Protein AF-A0A2C6LG31-F1 (afdb_monomer_lite)

Structure (mmCIF, N/CA/C/O backbone):
data_AF-A0A2C6LG31-F1
#
_entry.id   AF-A0A2C6LG31-F1
#
loop_
_atom_site.group_PDB
_atom_site.id
_atom_site.type_symbol
_atom_site.label_atom_id
_atom_site.label_alt_id
_atom_site.label_comp_id
_atom_site.label_asym_id
_atom_site.label_entity_id
_atom_site.label_seq_id
_atom_site.pdbx_PDB_ins_code
_atom_site.Cartn_x
_atom_site.Cartn_y
_atom_site.Cartn_z
_atom_site.occupancy
_atom_site.B_iso_or_equiv
_atom_site.auth_seq_id
_atom_site.auth_comp_id
_atom_site.auth_asym_id
_atom_site.auth_atom_id
_atom_site.pdbx_PDB_model_num
ATOM 1 N N . MET A 1 1 ? -6.507 23.575 1.174 1.00 46.12 1 MET A N 1
ATOM 2 C CA . MET A 1 1 ? -6.638 22.096 1.196 1.00 46.12 1 MET A CA 1
ATOM 3 C C . MET A 1 1 ? -5.364 21.374 1.665 1.00 46.12 1 MET A C 1
ATOM 5 O O . MET A 1 1 ? -5.483 20.429 2.426 1.00 46.12 1 MET A O 1
ATOM 9 N N . HIS A 1 2 ? -4.153 21.829 1.303 1.00 43.06 2 HIS A N 1
ATOM 10 C CA . HIS A 1 2 ? -2.875 21.200 1.706 1.00 43.06 2 HIS A CA 1
ATOM 11 C C . HIS A 1 2 ? -2.621 21.088 3.224 1.00 43.06 2 HIS A C 1
ATOM 13 O O . HIS A 1 2 ? -2.021 20.113 3.668 1.00 43.06 2 HIS A O 1
ATOM 19 N N . LEU A 1 3 ? -3.085 22.059 4.018 1.00 44.88 3 LEU A N 1
ATOM 20 C CA . LEU A 1 3 ? -2.919 22.053 5.477 1.00 44.88 3 LEU A CA 1
ATOM 21 C C . LEU A 1 3 ? -3.668 20.898 6.152 1.00 44.88 3 LEU A C 1
ATOM 23 O O . LEU A 1 3 ? -3.112 20.254 7.033 1.00 44.88 3 LEU A O 1
ATOM 27 N N . ARG A 1 4 ? -4.891 20.598 5.698 1.00 51.56 4 ARG A N 1
ATOM 28 C CA . ARG A 1 4 ? -5.743 19.554 6.284 1.00 51.56 4 ARG A CA 1
ATOM 29 C C . ARG A 1 4 ? -5.128 18.163 6.122 1.00 51.56 4 ARG A C 1
ATOM 31 O O . ARG A 1 4 ? -5.074 17.416 7.087 1.00 51.56 4 ARG A O 1
ATOM 38 N N . ASN A 1 5 ? -4.570 17.877 4.944 1.00 53.53 5 ASN A N 1
ATOM 39 C CA . ASN A 1 5 ? -3.900 16.605 4.664 1.00 53.53 5 ASN A CA 1
ATOM 40 C C . ASN A 1 5 ? -2.680 16.391 5.571 1.00 53.53 5 ASN A C 1
ATOM 42 O O . ASN A 1 5 ? -2.532 15.321 6.143 1.00 53.53 5 ASN A O 1
ATOM 46 N N . LYS A 1 6 ? -1.828 17.417 5.744 1.00 57.03 6 LYS A N 1
ATOM 47 C CA . LYS A 1 6 ? -0.687 17.331 6.673 1.00 57.03 6 LYS A CA 1
ATOM 48 C C . LYS A 1 6 ? -1.148 17.122 8.116 1.00 57.03 6 LYS A C 1
ATOM 50 O O . LYS A 1 6 ? -0.512 16.371 8.843 1.00 57.03 6 LYS A O 1
ATOM 55 N N . TYR A 1 7 ? -2.242 17.772 8.509 1.00 59.03 7 TYR A N 1
ATOM 56 C CA . TYR A 1 7 ? -2.789 17.675 9.860 1.00 59.03 7 TYR A CA 1
ATOM 57 C C . TYR A 1 7 ? -3.340 16.280 10.169 1.00 59.03 7 TYR A C 1
ATOM 59 O O . TYR A 1 7 ? -3.084 15.761 11.246 1.00 59.03 7 TYR A O 1
ATOM 67 N N . GLU A 1 8 ? -4.055 15.654 9.229 1.00 58.94 8 GLU A N 1
ATOM 68 C CA . GLU A 1 8 ? -4.595 14.298 9.400 1.00 58.94 8 GLU A CA 1
ATOM 69 C C . GLU A 1 8 ? -3.477 13.249 9.477 1.00 58.94 8 GLU A C 1
ATOM 71 O O . GLU A 1 8 ? -3.483 12.425 10.390 1.00 58.94 8 GLU A O 1
ATOM 76 N N . THR A 1 9 ? -2.469 13.327 8.599 1.00 60.78 9 THR A N 1
ATOM 77 C CA . THR A 1 9 ? -1.289 12.451 8.676 1.00 60.78 9 THR A CA 1
ATOM 78 C C . THR A 1 9 ? -0.540 12.648 9.996 1.00 60.78 9 THR A C 1
ATOM 80 O O . THR A 1 9 ? -0.222 11.676 10.673 1.00 60.78 9 THR A O 1
ATOM 83 N N . TRP A 1 10 ? -0.292 13.899 10.398 1.00 65.12 10 TRP A N 1
ATOM 84 C CA . TRP A 1 10 ? 0.412 14.204 11.646 1.00 65.12 10 TRP A CA 1
ATOM 85 C C . TRP A 1 10 ? -0.367 13.739 12.878 1.00 65.12 10 TRP A C 1
ATOM 87 O O . TRP A 1 10 ? 0.210 13.145 13.786 1.00 65.12 10 TRP A O 1
ATOM 97 N N . TYR A 1 11 ? -1.684 13.945 12.888 1.00 65.31 11 TYR A N 1
ATOM 98 C CA . TYR A 1 11 ? -2.560 13.482 13.956 1.00 65.31 11 TYR A CA 1
ATOM 99 C C . TYR A 1 11 ? -2.487 11.962 14.117 1.00 65.31 11 TYR A C 1
ATOM 101 O O . TYR A 1 11 ? -2.285 11.491 15.235 1.00 65.31 11 TYR A O 1
ATOM 109 N N . ILE A 1 12 ? -2.583 11.208 13.014 1.00 62.81 12 ILE A N 1
ATOM 110 C CA . ILE A 1 12 ? -2.454 9.745 13.021 1.00 62.81 12 ILE A CA 1
ATOM 111 C C . ILE A 1 12 ? -1.091 9.351 13.590 1.00 62.81 12 ILE A C 1
ATOM 113 O O . ILE A 1 12 ? -1.051 8.605 14.561 1.00 62.81 12 ILE A O 1
ATOM 117 N N . CYS A 1 13 ? 0.006 9.912 13.070 1.00 67.00 13 CYS A N 1
ATOM 118 C CA . CYS A 1 13 ? 1.357 9.600 13.543 1.00 67.00 13 CYS A CA 1
ATOM 119 C C . CYS A 1 13 ? 1.560 9.915 15.034 1.00 67.00 13 CYS A C 1
ATOM 121 O O . CYS A 1 13 ? 2.208 9.143 15.731 1.00 67.00 13 CYS A O 1
ATOM 123 N N . SER A 1 14 ? 0.967 10.996 15.552 1.00 68.44 14 SER A N 1
ATOM 124 C CA . SER A 1 14 ? 1.105 11.397 16.963 1.00 68.44 14 SER A CA 1
ATOM 125 C C . SER A 1 14 ? 0.489 10.412 17.968 1.00 68.44 14 SER A C 1
ATOM 127 O O . SER A 1 14 ? 0.770 10.491 19.162 1.00 68.44 14 SER A O 1
ATOM 129 N N . LYS A 1 15 ? -0.384 9.506 17.509 1.00 65.75 15 LYS A N 1
ATOM 130 C CA . LYS A 1 15 ? -1.085 8.522 18.350 1.00 65.75 15 LYS A CA 1
ATOM 131 C C . LYS A 1 15 ? -0.408 7.153 18.380 1.00 65.75 15 LYS A C 1
ATOM 133 O O . LYS A 1 15 ? -0.876 6.272 19.095 1.00 65.75 15 LYS A O 1
ATOM 138 N N . ILE A 1 16 ? 0.656 6.972 17.606 1.00 68.19 16 ILE A N 1
ATOM 139 C CA . ILE A 1 16 ? 1.301 5.683 17.376 1.00 68.19 16 ILE A CA 1
ATOM 140 C C . ILE A 1 16 ? 2.524 5.566 18.281 1.00 68.19 16 ILE A C 1
ATOM 142 O O . ILE A 1 16 ? 3.403 6.422 18.246 1.00 68.19 16 ILE A O 1
ATOM 146 N N . HIS A 1 17 ? 2.575 4.502 19.079 1.00 67.38 17 HIS A N 1
ATOM 147 C CA . HIS A 1 17 ? 3.734 4.173 19.906 1.00 67.38 17 HIS A CA 1
ATOM 148 C C . HIS A 1 17 ? 4.658 3.170 19.207 1.00 67.38 17 HIS A C 1
ATOM 150 O O . HIS A 1 17 ? 5.869 3.359 19.197 1.00 67.38 17 HIS A O 1
ATOM 156 N N . ASP A 1 18 ? 4.089 2.119 18.611 1.00 64.94 18 ASP A N 1
ATOM 157 C CA . ASP A 1 18 ? 4.840 1.106 17.866 1.00 64.94 18 ASP A CA 1
ATOM 158 C C . ASP A 1 18 ? 4.091 0.683 16.592 1.00 64.94 18 ASP A C 1
ATOM 160 O O . ASP A 1 18 ? 2.864 0.823 16.487 1.00 64.94 18 ASP A O 1
ATOM 164 N N . VAL A 1 19 ? 4.842 0.199 15.600 1.00 60.41 19 VAL A N 1
ATOM 165 C CA . VAL A 1 19 ? 4.335 -0.174 14.277 1.00 60.41 19 VAL A CA 1
ATOM 166 C C . VAL A 1 19 ? 4.948 -1.489 13.820 1.00 60.41 19 VAL A C 1
ATOM 168 O O . VAL A 1 19 ? 6.146 -1.573 13.553 1.00 60.41 19 VAL A O 1
ATOM 171 N N . LYS A 1 20 ? 4.098 -2.495 13.595 1.00 69.62 20 LYS A N 1
ATOM 172 C CA . LYS A 1 20 ? 4.500 -3.746 12.945 1.00 69.62 20 LYS A CA 1
ATOM 173 C C . LYS A 1 20 ? 4.032 -3.753 11.494 1.00 69.62 20 LYS A C 1
ATOM 175 O O . LYS A 1 20 ? 2.832 -3.727 11.226 1.00 69.62 20 LYS A O 1
ATOM 180 N N . GLY A 1 21 ? 4.985 -3.755 10.566 1.00 65.06 21 GLY A N 1
ATOM 181 C CA . GLY A 1 21 ? 4.725 -3.749 9.128 1.00 65.06 21 GLY A CA 1
ATOM 182 C C . GLY A 1 21 ? 4.779 -5.142 8.507 1.00 65.06 21 GLY A C 1
ATOM 183 O O . GLY A 1 21 ? 5.681 -5.920 8.802 1.00 65.06 21 GLY A O 1
ATOM 184 N N . GLU A 1 22 ? 3.852 -5.420 7.602 1.00 73.44 22 GLU A N 1
ATOM 185 C CA . GLU A 1 22 ? 3.978 -6.447 6.577 1.00 73.44 22 GLU A CA 1
ATOM 186 C C . GLU A 1 22 ? 4.334 -5.759 5.263 1.00 73.44 22 GLU A C 1
ATOM 188 O O . GLU A 1 22 ? 3.590 -4.918 4.744 1.00 73.44 22 GLU A O 1
ATOM 193 N N . ARG A 1 23 ? 5.535 -6.069 4.779 1.00 66.44 23 ARG A N 1
ATOM 194 C CA . ARG A 1 23 ? 6.134 -5.457 3.597 1.00 66.44 23 ARG A CA 1
ATOM 195 C C . ARG A 1 23 ? 6.741 -6.543 2.749 1.00 66.44 23 ARG A C 1
ATOM 197 O O . ARG A 1 23 ? 7.458 -7.397 3.275 1.00 66.44 23 ARG A O 1
ATOM 204 N N . TYR A 1 24 ? 6.510 -6.465 1.450 1.00 60.81 24 TYR A N 1
ATOM 205 C CA . TYR A 1 24 ? 7.205 -7.315 0.507 1.00 60.81 24 TYR A CA 1
ATOM 206 C C . TYR A 1 24 ? 8.395 -6.531 -0.033 1.00 60.81 24 TYR A C 1
ATOM 208 O O . TYR A 1 24 ? 8.316 -5.833 -1.042 1.00 60.81 24 TYR A O 1
ATOM 216 N N . ASN A 1 25 ? 9.505 -6.597 0.704 1.00 55.50 25 ASN A N 1
ATOM 217 C CA . ASN A 1 25 ? 10.717 -5.899 0.312 1.00 55.50 25 ASN A CA 1
ATOM 218 C C . ASN A 1 25 ? 11.305 -6.585 -0.927 1.00 55.50 25 ASN A C 1
ATOM 220 O O . ASN A 1 25 ? 11.885 -7.663 -0.826 1.00 55.50 25 ASN A O 1
ATOM 224 N N . LEU A 1 26 ? 11.184 -5.933 -2.084 1.00 55.97 26 LEU A N 1
ATOM 225 C CA . LEU A 1 26 ? 11.796 -6.384 -3.339 1.00 55.97 26 LEU A CA 1
ATOM 226 C C . LEU A 1 26 ? 13.338 -6.322 -3.310 1.00 55.97 26 LEU A C 1
ATOM 228 O O . LEU A 1 26 ? 13.979 -6.619 -4.311 1.00 55.97 26 LEU A O 1
ATOM 232 N N . GLY A 1 27 ? 13.950 -5.938 -2.181 1.00 49.91 27 GLY A N 1
ATOM 233 C CA . GLY A 1 27 ? 15.403 -5.942 -1.996 1.00 49.91 27 GLY A CA 1
ATOM 234 C C . GLY A 1 27 ? 16.113 -4.871 -2.821 1.00 49.91 27 GLY A C 1
ATOM 235 O O . GLY A 1 27 ? 17.304 -4.988 -3.101 1.00 49.91 27 GLY A O 1
ATOM 236 N N . LEU A 1 28 ? 15.384 -3.835 -3.232 1.00 52.00 28 LEU A N 1
ATOM 237 C CA . LEU A 1 28 ? 15.903 -2.752 -4.051 1.00 52.00 28 LEU A CA 1
ATOM 238 C C . LEU A 1 28 ? 16.806 -1.842 -3.228 1.00 52.00 28 LEU A C 1
ATOM 240 O O . LEU A 1 28 ? 16.349 -1.099 -2.357 1.00 52.00 28 LEU A O 1
ATOM 244 N N . LYS A 1 29 ? 18.099 -1.875 -3.535 1.00 53.88 29 LYS A N 1
ATOM 245 C CA . LYS A 1 29 ? 19.044 -0.890 -3.024 1.00 53.88 29 LYS A CA 1
ATOM 246 C C . LYS A 1 29 ? 18.898 0.379 -3.859 1.00 53.88 29 LYS A C 1
ATOM 248 O O . LYS A 1 29 ? 19.161 0.380 -5.053 1.00 53.88 29 LYS A O 1
ATOM 253 N N . LEU A 1 30 ? 18.427 1.448 -3.217 1.00 50.78 30 LEU A N 1
ATOM 254 C CA . LEU A 1 30 ? 18.279 2.785 -3.811 1.00 50.78 30 LEU A CA 1
ATOM 255 C C . LEU A 1 30 ? 19.620 3.540 -3.932 1.00 50.78 30 LEU A C 1
ATOM 257 O O . LEU A 1 30 ? 19.635 4.655 -4.441 1.00 50.78 30 LEU A O 1
ATOM 261 N N . ALA A 1 31 ? 20.721 2.976 -3.424 1.00 50.62 31 ALA A N 1
ATOM 262 C CA . ALA A 1 31 ? 22.049 3.580 -3.482 1.00 50.62 31 ALA A CA 1
ATOM 263 C C . ALA A 1 31 ? 22.762 3.187 -4.786 1.00 50.62 31 ALA A C 1
ATOM 265 O O . ALA A 1 31 ? 22.781 2.009 -5.139 1.00 50.62 31 ALA A O 1
ATOM 266 N N . GLU A 1 32 ? 23.366 4.166 -5.465 1.00 51.72 32 GLU A N 1
ATOM 267 C CA . GLU A 1 32 ? 24.006 4.032 -6.788 1.00 51.72 32 GLU A CA 1
ATOM 268 C C . GLU A 1 32 ? 25.205 3.054 -6.819 1.00 51.72 32 GLU A C 1
ATOM 270 O O . GLU A 1 32 ? 25.646 2.650 -7.897 1.00 51.72 32 GLU A O 1
ATOM 275 N N . ASP A 1 33 ? 25.692 2.604 -5.656 1.00 55.59 33 ASP A N 1
ATOM 276 C CA . ASP A 1 33 ? 27.032 2.017 -5.529 1.00 55.59 33 ASP A CA 1
ATOM 277 C C . ASP A 1 33 ? 27.047 0.499 -5.259 1.00 55.59 33 ASP A C 1
ATOM 279 O O . ASP A 1 33 ? 28.100 -0.137 -5.352 1.00 55.59 33 ASP A O 1
ATOM 283 N N . GLU A 1 34 ? 25.905 -0.119 -4.933 1.00 50.28 34 GLU A N 1
ATOM 284 C CA . GLU A 1 34 ? 25.833 -1.557 -4.637 1.00 50.28 34 GLU A CA 1
ATOM 285 C C . GLU A 1 34 ? 25.180 -2.347 -5.773 1.00 50.28 34 GLU A C 1
ATOM 287 O O . GLU A 1 34 ? 23.992 -2.216 -6.068 1.00 50.28 34 GLU A O 1
ATOM 292 N N . LYS A 1 35 ? 25.965 -3.234 -6.392 1.00 51.66 35 LYS A N 1
ATOM 293 C CA . LYS A 1 35 ? 25.474 -4.159 -7.417 1.00 51.66 35 LYS A CA 1
ATOM 294 C C . LYS A 1 35 ? 24.695 -5.308 -6.759 1.00 51.66 35 LYS A C 1
ATOM 296 O O . LYS A 1 35 ? 25.165 -5.844 -5.755 1.00 51.66 35 LYS A O 1
ATOM 301 N N . PRO A 1 36 ? 23.541 -5.719 -7.313 1.00 51.25 36 PRO A N 1
ATOM 302 C CA . PRO A 1 36 ? 22.818 -6.882 -6.809 1.00 51.25 36 PRO A CA 1
ATOM 303 C C . PRO A 1 36 ? 23.654 -8.160 -6.964 1.00 51.25 36 PRO A C 1
ATOM 305 O O . PRO A 1 36 ? 24.421 -8.285 -7.919 1.00 51.25 36 PRO A O 1
ATOM 308 N N . GLU A 1 37 ? 23.464 -9.129 -6.060 1.00 48.69 37 GLU A N 1
ATOM 309 C CA . GLU A 1 37 ? 24.123 -10.450 -6.122 1.00 48.69 37 GLU A CA 1
ATOM 310 C C . GLU A 1 37 ? 23.833 -11.192 -7.440 1.00 48.69 37 GLU A C 1
ATOM 312 O O . GLU A 1 37 ? 24.629 -12.018 -7.882 1.00 48.69 37 GLU A O 1
ATOM 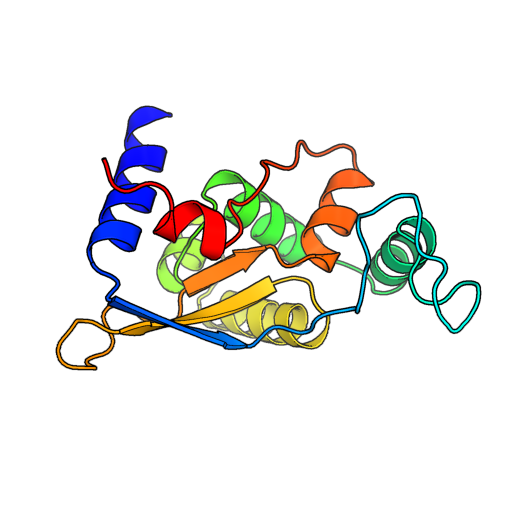317 N N . ILE A 1 38 ? 22.717 -10.859 -8.099 1.00 49.25 38 ILE A N 1
ATOM 318 C CA . ILE A 1 38 ? 22.316 -11.377 -9.408 1.00 49.25 38 ILE A CA 1
ATOM 319 C C . ILE A 1 38 ? 22.079 -10.190 -10.348 1.00 49.25 38 ILE A C 1
ATOM 321 O O . ILE A 1 38 ? 21.206 -9.351 -10.105 1.00 49.25 38 ILE A O 1
ATOM 325 N N . SER A 1 39 ? 22.834 -10.117 -11.449 1.00 48.06 39 SER A N 1
ATOM 326 C CA . SER A 1 39 ? 22.660 -9.060 -12.452 1.00 48.06 39 SER A CA 1
ATOM 327 C C . SER A 1 39 ? 21.255 -9.119 -13.059 1.00 48.06 39 SER A C 1
ATOM 329 O O . SER A 1 39 ? 20.865 -10.153 -13.598 1.00 48.06 39 SER A O 1
ATOM 331 N N . GLY A 1 40 ? 20.513 -8.011 -13.014 1.00 47.72 40 GLY A N 1
ATOM 332 C CA . GLY A 1 40 ? 19.212 -7.899 -13.677 1.00 47.72 40 GLY A CA 1
ATOM 333 C C . GLY A 1 40 ? 17.996 -8.210 -12.806 1.00 47.72 40 GLY A C 1
ATOM 334 O O . GLY A 1 40 ? 16.897 -8.106 -13.321 1.00 47.72 40 GLY A O 1
ATOM 335 N N . TYR A 1 41 ? 18.146 -8.575 -11.526 1.00 45.38 41 TYR A N 1
ATOM 336 C CA . TYR A 1 41 ? 16.997 -8.947 -10.678 1.00 45.38 41 TYR A CA 1
ATOM 337 C C . TYR A 1 41 ? 16.516 -7.841 -9.723 1.00 45.38 41 TYR A C 1
ATOM 339 O O . TYR A 1 41 ? 15.389 -7.901 -9.240 1.00 45.38 41 TYR A O 1
ATOM 347 N N . CYS A 1 42 ? 17.323 -6.799 -9.491 1.00 57.34 42 CYS A N 1
ATOM 348 C CA . CYS A 1 42 ? 17.001 -5.723 -8.541 1.00 57.34 42 CYS A CA 1
ATOM 349 C C . CYS A 1 42 ? 17.369 -4.323 -9.065 1.00 57.34 42 CYS A C 1
ATOM 351 O O . CYS A 1 42 ? 17.786 -3.468 -8.288 1.00 57.34 42 CYS A O 1
ATOM 353 N N . TYR A 1 43 ? 17.255 -4.083 -10.373 1.00 62.88 43 TYR A N 1
ATOM 354 C CA . TYR A 1 43 ? 17.386 -2.730 -10.922 1.00 62.88 43 TYR A CA 1
ATOM 355 C C . TYR A 1 43 ? 16.013 -2.039 -11.010 1.00 62.88 43 TYR A C 1
ATOM 357 O O . TYR A 1 43 ? 15.019 -2.726 -11.289 1.00 62.88 43 TYR A O 1
ATOM 365 N N . PRO A 1 44 ? 15.937 -0.704 -10.832 1.00 65.56 44 PRO A N 1
ATOM 366 C CA . PRO A 1 44 ? 14.727 0.089 -11.065 1.00 65.56 44 PRO A CA 1
ATOM 367 C C . PRO A 1 44 ? 13.991 -0.273 -12.359 1.00 65.56 44 PRO A C 1
ATOM 369 O O . PRO A 1 44 ? 12.782 -0.485 -12.350 1.00 65.56 44 PRO A O 1
ATOM 372 N N . GLU A 1 45 ? 14.728 -0.438 -13.458 1.00 65.56 45 GLU A N 1
ATOM 373 C CA . GLU A 1 45 ? 14.195 -0.738 -14.789 1.00 65.56 45 GLU A CA 1
ATOM 374 C C . GLU A 1 45 ? 13.563 -2.132 -14.863 1.00 65.56 45 GLU A C 1
ATOM 376 O O . GLU A 1 45 ? 12.588 -2.346 -15.587 1.00 65.56 45 GLU A O 1
ATOM 381 N N . THR A 1 46 ? 14.106 -3.091 -14.108 1.00 67.00 46 THR A N 1
ATOM 382 C CA . THR A 1 46 ? 13.582 -4.464 -14.048 1.00 67.00 46 THR A CA 1
ATOM 383 C C . THR A 1 46 ? 12.259 -4.490 -13.302 1.00 67.00 46 THR A C 1
ATOM 385 O O . THR A 1 46 ? 11.320 -5.153 -13.730 1.00 67.00 46 THR A O 1
ATOM 388 N N . ILE A 1 47 ? 12.162 -3.740 -12.207 1.00 70.12 47 ILE A N 1
ATOM 389 C CA . ILE A 1 47 ? 10.960 -3.715 -11.376 1.00 70.12 47 ILE A CA 1
ATOM 390 C C . ILE A 1 47 ? 9.856 -2.883 -12.015 1.00 70.12 47 ILE A C 1
ATOM 392 O O . ILE A 1 47 ? 8.705 -3.309 -12.033 1.00 70.12 47 ILE A O 1
ATOM 396 N N . ALA A 1 48 ? 10.222 -1.784 -12.663 1.00 67.69 48 ALA A N 1
ATOM 397 C CA . ALA A 1 48 ? 9.368 -1.097 -13.616 1.00 67.69 48 ALA A CA 1
ATOM 398 C C . ALA A 1 48 ? 8.840 -2.076 -14.691 1.00 67.69 48 ALA A C 1
ATOM 400 O O . ALA A 1 48 ? 7.635 -2.248 -14.855 1.00 67.69 48 ALA A O 1
ATOM 401 N N . GLY A 1 49 ? 9.726 -2.854 -15.328 1.00 66.12 49 GLY A N 1
ATOM 402 C C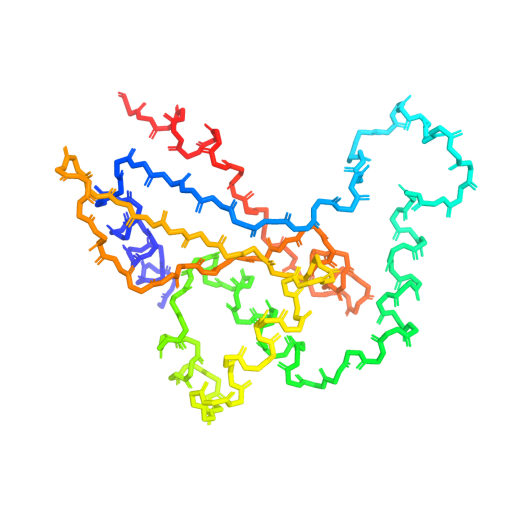A . GLY A 1 49 ? 9.351 -3.924 -16.261 1.00 66.12 49 GLY A CA 1
ATOM 403 C C . GLY A 1 49 ? 8.417 -4.992 -15.682 1.00 66.12 49 GLY A C 1
ATOM 404 O O . GLY A 1 49 ? 7.473 -5.412 -16.357 1.00 66.12 49 GLY A O 1
ATOM 405 N N . PHE A 1 50 ? 8.636 -5.399 -14.433 1.00 75.88 50 PHE A N 1
ATOM 406 C CA . PHE A 1 50 ? 7.770 -6.327 -13.714 1.00 75.88 50 PHE A CA 1
ATOM 407 C C . PHE A 1 50 ? 6.367 -5.747 -13.526 1.00 75.88 50 PHE A C 1
ATOM 409 O O . PHE A 1 50 ? 5.408 -6.441 -13.840 1.00 75.88 50 PHE A O 1
ATOM 416 N N . PHE A 1 51 ? 6.225 -4.486 -13.107 1.00 72.75 51 PHE A N 1
ATOM 417 C CA . PHE A 1 51 ? 4.918 -3.830 -12.946 1.00 72.75 51 PHE A CA 1
ATOM 418 C C . PHE A 1 51 ? 4.228 -3.487 -14.269 1.00 72.75 51 PHE A C 1
ATOM 420 O O . PHE A 1 51 ? 3.004 -3.455 -14.319 1.00 72.75 51 PHE A O 1
ATOM 427 N N . ARG A 1 52 ? 4.971 -3.309 -15.368 1.00 66.75 52 ARG A N 1
ATOM 428 C CA . ARG A 1 52 ? 4.376 -3.258 -16.717 1.00 66.75 52 ARG A CA 1
ATOM 429 C C . ARG A 1 52 ? 3.778 -4.601 -17.122 1.00 66.75 52 ARG A C 1
ATOM 431 O O . ARG A 1 52 ? 2.713 -4.657 -17.729 1.00 66.75 52 ARG A O 1
ATOM 438 N N . THR A 1 53 ? 4.488 -5.683 -16.808 1.00 65.88 53 THR A N 1
ATOM 439 C CA . THR A 1 53 ? 4.084 -7.049 -17.176 1.00 65.88 53 THR A CA 1
ATOM 440 C C . THR A 1 53 ? 2.969 -7.556 -16.268 1.00 65.88 53 THR A C 1
ATOM 442 O O . THR A 1 53 ? 2.018 -8.197 -16.717 1.00 65.88 53 THR A O 1
ATOM 445 N N . TRP A 1 54 ? 3.062 -7.252 -14.977 1.00 70.62 54 TRP A N 1
ATOM 446 C CA . TRP A 1 54 ? 1.990 -7.451 -14.026 1.00 70.62 54 TRP A CA 1
ATOM 447 C C . TRP A 1 54 ? 0.965 -6.338 -14.225 1.00 70.62 54 TRP A C 1
ATOM 449 O O . TRP A 1 54 ? 1.053 -5.311 -13.577 1.00 70.62 54 TRP A O 1
ATOM 459 N N . LEU A 1 55 ? 0.033 -6.557 -15.156 1.00 64.19 55 LEU A N 1
ATOM 460 C CA . LEU A 1 55 ? -1.052 -5.665 -15.591 1.00 64.19 55 LEU A CA 1
ATOM 461 C C . LEU A 1 55 ? -1.728 -4.879 -14.447 1.00 64.19 55 LEU A C 1
ATOM 463 O O . LEU A 1 55 ? -2.833 -5.217 -14.011 1.00 64.19 55 LEU A O 1
ATOM 467 N N . LEU A 1 56 ? -1.090 -3.800 -13.988 1.00 74.62 56 LEU A N 1
ATOM 468 C CA . LEU A 1 56 ? -1.664 -2.864 -13.037 1.00 74.62 56 LEU A CA 1
ATOM 469 C C . LEU A 1 56 ? -2.877 -2.226 -13.698 1.00 74.62 56 LEU A C 1
ATOM 471 O O . LEU A 1 56 ? -2.758 -1.375 -14.578 1.00 74.62 56 LEU A O 1
ATOM 475 N N . ASN A 1 57 ? -4.063 -2.670 -13.295 1.00 81.88 57 ASN A N 1
ATOM 476 C CA . ASN A 1 57 ? -5.290 -2.049 -13.764 1.00 81.88 57 ASN A CA 1
ATOM 477 C C . ASN A 1 57 ? -5.424 -0.624 -13.193 1.00 81.88 57 ASN A C 1
ATOM 479 O O . ASN A 1 57 ? -4.763 -0.239 -12.222 1.00 81.88 57 ASN A O 1
ATOM 483 N N . GLU A 1 58 ? -6.327 0.157 -13.779 1.00 84.69 58 GLU A N 1
ATOM 484 C CA . GLU A 1 58 ? -6.566 1.548 -13.381 1.00 84.69 58 GLU A CA 1
ATOM 485 C C . GLU A 1 58 ? -6.924 1.688 -11.893 1.00 84.69 58 GLU A C 1
ATOM 487 O O . GLU A 1 58 ? -6.578 2.686 -11.265 1.00 84.69 58 GLU A O 1
ATOM 492 N N . MET A 1 59 ? -7.539 0.665 -11.293 1.00 88.69 59 MET A N 1
ATOM 493 C CA . MET A 1 59 ? -7.897 0.658 -9.873 1.00 88.69 59 MET A CA 1
ATOM 494 C C . MET A 1 59 ? -6.660 0.567 -8.965 1.00 88.69 59 MET A C 1
ATOM 496 O O . MET A 1 59 ? -6.590 1.282 -7.964 1.00 88.69 59 MET A O 1
ATOM 500 N N . HIS A 1 60 ? -5.655 -0.244 -9.317 1.00 88.19 60 HIS A N 1
ATOM 501 C CA . HIS A 1 60 ? -4.379 -0.275 -8.591 1.00 88.19 60 HIS A CA 1
ATOM 502 C C . HIS A 1 60 ? -3.668 1.077 -8.667 1.00 88.19 60 HIS A C 1
ATOM 504 O O . HIS A 1 60 ? -3.191 1.585 -7.650 1.00 88.19 60 HIS A O 1
ATOM 510 N N . LEU A 1 61 ? -3.642 1.687 -9.857 1.00 86.38 61 LEU A N 1
ATOM 511 C CA . LEU A 1 61 ? -3.049 3.009 -10.059 1.00 86.38 61 LEU A CA 1
ATOM 512 C C . LEU A 1 61 ? -3.796 4.087 -9.267 1.00 86.38 61 LEU A C 1
ATOM 514 O O . LEU A 1 61 ? -3.168 4.924 -8.622 1.00 86.38 61 LEU A O 1
ATOM 518 N N . GLN A 1 62 ? -5.128 4.045 -9.236 1.00 88.12 62 GLN A N 1
ATOM 519 C CA . GLN A 1 62 ? -5.936 4.983 -8.459 1.00 88.12 62 GLN A CA 1
ATOM 520 C C . GLN A 1 62 ? -5.656 4.867 -6.952 1.00 88.12 62 GLN A C 1
ATOM 522 O O . GLN A 1 62 ? -5.525 5.893 -6.270 1.00 88.12 62 GLN A O 1
ATOM 527 N N . LEU A 1 63 ? -5.512 3.644 -6.428 1.00 90.31 63 LEU A N 1
ATOM 528 C CA . LEU A 1 63 ? -5.104 3.415 -5.039 1.00 90.31 63 LEU A CA 1
ATOM 529 C C . LEU A 1 63 ? -3.686 3.932 -4.775 1.00 90.31 63 LEU A C 1
ATOM 531 O O . LEU A 1 63 ? -3.484 4.647 -3.793 1.00 90.31 63 LEU A O 1
ATOM 535 N N . LEU A 1 64 ? -2.729 3.647 -5.664 1.00 88.81 64 LEU A N 1
ATOM 536 C CA . LEU A 1 64 ? -1.347 4.130 -5.577 1.00 88.81 64 LEU A CA 1
ATOM 537 C C . LEU A 1 64 ? -1.262 5.657 -5.564 1.00 88.81 64 LEU A C 1
ATOM 539 O O . LEU A 1 64 ? -0.610 6.226 -4.693 1.00 88.81 64 LEU A O 1
ATOM 543 N N . ILE A 1 65 ? -1.947 6.337 -6.484 1.00 87.31 65 ILE A N 1
ATOM 544 C CA . ILE A 1 65 ? -1.967 7.804 -6.564 1.00 87.31 65 ILE A CA 1
ATOM 545 C C . ILE A 1 65 ? -2.584 8.393 -5.294 1.00 87.31 65 ILE A C 1
ATOM 547 O O . ILE A 1 65 ? -2.070 9.370 -4.743 1.00 87.31 65 ILE A O 1
ATOM 551 N N . THR A 1 66 ? -3.672 7.795 -4.806 1.00 89.06 66 THR A N 1
ATOM 552 C CA . THR A 1 66 ? -4.347 8.251 -3.587 1.00 89.06 66 THR A CA 1
ATOM 553 C C . THR A 1 66 ? -3.447 8.066 -2.365 1.00 89.06 66 THR A C 1
ATOM 555 O O . THR A 1 66 ? -3.227 9.021 -1.619 1.00 89.06 66 THR A O 1
ATOM 558 N N . LEU A 1 67 ? -2.843 6.888 -2.194 1.00 87.75 67 LEU A N 1
ATOM 559 C CA . LEU A 1 67 ? -1.886 6.622 -1.119 1.00 87.75 67 LEU A CA 1
ATOM 560 C C . LEU A 1 67 ? -0.660 7.531 -1.204 1.00 87.75 67 LEU A C 1
ATOM 562 O O . LEU A 1 67 ? -0.311 8.157 -0.212 1.00 87.75 67 LEU A O 1
ATOM 566 N N . ASN A 1 68 ? -0.057 7.708 -2.379 1.00 84.88 68 ASN A N 1
ATOM 567 C CA . ASN A 1 68 ? 1.074 8.621 -2.570 1.00 84.88 68 ASN A CA 1
ATOM 568 C C . ASN A 1 68 ? 0.692 10.081 -2.255 1.00 84.88 68 ASN A C 1
ATOM 570 O O . ASN A 1 68 ? 1.483 10.845 -1.702 1.00 84.88 68 ASN A O 1
ATOM 574 N N . LYS A 1 69 ? -0.547 10.497 -2.536 1.00 83.19 69 LYS A N 1
ATOM 575 C CA . LYS A 1 69 ? -1.012 11.858 -2.235 1.00 83.19 69 LYS A CA 1
ATOM 576 C C . LYS A 1 69 ? -1.155 12.126 -0.733 1.00 83.19 69 LYS A C 1
ATOM 578 O O . LYS A 1 69 ? -0.818 13.233 -0.298 1.00 83.19 69 LYS A O 1
ATOM 583 N N . PHE A 1 70 ? -1.675 11.158 0.024 1.00 81.38 70 PHE A N 1
ATOM 584 C CA . PHE A 1 70 ? -2.000 11.290 1.454 1.00 81.38 70 PHE A CA 1
ATOM 585 C C . PHE A 1 70 ? -0.980 10.636 2.398 1.00 81.38 70 PHE A C 1
ATOM 587 O O . PHE A 1 70 ? -1.041 10.863 3.603 1.00 81.38 70 PHE A O 1
ATOM 594 N N . GLN A 1 71 ? -0.014 9.903 1.844 1.00 80.06 71 GLN A N 1
ATOM 595 C CA . GLN A 1 71 ? 1.118 9.230 2.488 1.00 80.06 71 GLN A CA 1
ATOM 596 C C . GLN A 1 71 ? 0.738 8.049 3.387 1.00 80.06 71 GLN A C 1
ATOM 598 O O . GLN A 1 71 ? 1.358 6.997 3.282 1.00 80.06 71 GLN A O 1
ATOM 603 N N . VAL A 1 72 ? -0.282 8.200 4.233 1.00 82.38 72 VAL A N 1
ATOM 604 C CA . VAL A 1 72 ? -0.755 7.175 5.171 1.00 82.38 72 VAL A CA 1
ATOM 605 C C . VAL A 1 72 ? -2.278 7.196 5.199 1.00 82.38 72 VAL A C 1
ATOM 607 O O . VAL A 1 72 ? -2.866 8.242 5.473 1.00 82.38 72 VAL A O 1
ATOM 610 N N . LEU A 1 73 ? -2.920 6.058 4.922 1.00 87.06 73 LEU A N 1
ATOM 611 C CA . LEU A 1 73 ? -4.382 5.926 4.949 1.00 87.06 73 LEU A CA 1
ATOM 612 C C . LEU A 1 73 ? -4.819 4.558 5.479 1.00 87.06 73 LEU A C 1
ATOM 614 O O . LEU A 1 73 ? -4.146 3.558 5.256 1.00 87.06 73 LEU A O 1
ATOM 618 N N . THR A 1 74 ? -5.986 4.488 6.116 1.00 89.25 74 THR A N 1
ATOM 619 C CA . THR A 1 74 ? -6.672 3.217 6.401 1.00 89.25 74 THR A CA 1
ATOM 620 C C . THR A 1 74 ? -7.460 2.729 5.180 1.00 89.25 74 THR A C 1
ATOM 622 O O . THR A 1 74 ? -7.807 3.514 4.290 1.00 89.25 74 THR A O 1
ATOM 625 N N . ALA A 1 75 ? -7.833 1.444 5.150 1.00 88.62 75 ALA A N 1
ATOM 626 C CA . ALA A 1 75 ? -8.692 0.894 4.091 1.00 88.62 75 ALA A CA 1
ATOM 627 C C . ALA A 1 75 ? -10.037 1.641 3.980 1.00 88.62 75 ALA A C 1
ATOM 629 O O . ALA A 1 75 ? -10.517 1.920 2.880 1.00 88.62 75 ALA A O 1
ATOM 630 N N . GLY A 1 76 ? -10.625 2.034 5.115 1.00 88.25 76 GLY A N 1
ATOM 631 C CA . GLY A 1 76 ? -11.867 2.809 5.140 1.00 88.25 76 GLY A CA 1
ATOM 632 C C . GLY A 1 76 ? -11.714 4.209 4.538 1.00 88.25 76 GLY A C 1
ATOM 633 O O . GLY A 1 76 ? -12.605 4.677 3.829 1.00 88.25 76 GLY A O 1
ATOM 634 N N . GLN A 1 77 ? -10.579 4.875 4.764 1.00 89.19 77 GLN A N 1
ATOM 635 C CA . GLN A 1 77 ? -10.290 6.161 4.126 1.00 89.19 77 GLN A CA 1
ATOM 636 C C . GLN A 1 77 ? -10.067 5.998 2.618 1.00 89.19 77 GLN A C 1
ATOM 638 O O . GLN A 1 77 ? -10.601 6.790 1.845 1.00 89.19 77 GLN A O 1
ATOM 643 N N . LEU A 1 78 ? -9.355 4.950 2.191 1.00 90.56 78 LEU A N 1
ATOM 644 C CA . LEU A 1 78 ? -9.160 4.641 0.770 1.00 90.56 78 LEU A CA 1
ATOM 645 C C . LEU A 1 78 ? -10.478 4.394 0.044 1.00 90.56 78 LEU A C 1
ATOM 647 O O . LEU A 1 78 ? -10.712 4.987 -1.006 1.00 90.56 78 LEU A O 1
ATOM 651 N N . THR A 1 79 ? -11.360 3.599 0.648 1.00 92.12 79 THR A N 1
ATOM 652 C CA . THR A 1 79 ? -12.713 3.326 0.141 1.00 92.12 79 THR A CA 1
ATOM 653 C C . THR A 1 79 ? -13.459 4.645 -0.110 1.00 92.12 79 THR A C 1
ATOM 655 O O . THR A 1 79 ? -13.962 4.894 -1.202 1.00 92.12 79 THR A O 1
ATOM 658 N N . ARG A 1 80 ? -13.453 5.562 0.870 1.00 90.06 80 ARG A N 1
ATOM 659 C CA . ARG A 1 80 ? -14.127 6.870 0.751 1.00 90.06 80 ARG A CA 1
ATOM 660 C C . ARG A 1 80 ? -13.509 7.786 -0.304 1.00 90.06 80 ARG A C 1
ATOM 662 O O . ARG A 1 80 ? -14.236 8.535 -0.945 1.00 90.06 80 ARG A O 1
ATOM 669 N N . LEU A 1 81 ? -12.184 7.777 -0.441 1.00 90.00 81 LEU A N 1
ATOM 670 C CA . LEU A 1 81 ? -11.463 8.674 -1.350 1.00 90.00 81 LEU A CA 1
ATOM 671 C C . LEU A 1 81 ? -11.502 8.206 -2.807 1.00 90.00 81 LEU A C 1
ATOM 673 O O . LEU A 1 81 ? -11.449 9.038 -3.709 1.00 90.00 81 LEU A O 1
ATOM 677 N N . THR A 1 82 ? -11.572 6.895 -3.033 1.00 88.25 82 THR A N 1
ATOM 678 C CA . THR A 1 82 ? -11.582 6.301 -4.378 1.00 88.25 82 THR A CA 1
ATOM 679 C C . THR A 1 82 ? -12.984 5.991 -4.892 1.00 88.25 82 THR A C 1
ATOM 681 O O . THR A 1 82 ? -13.174 5.926 -6.103 1.00 88.25 82 THR A O 1
ATOM 684 N N . GLY A 1 83 ? -13.965 5.832 -3.997 1.00 89.31 83 GLY A N 1
ATOM 685 C CA . GLY A 1 83 ? -15.327 5.427 -4.345 1.00 89.31 83 GLY A CA 1
ATOM 686 C C . GLY A 1 83 ? -15.484 3.926 -4.614 1.00 89.31 83 GLY A C 1
ATOM 687 O O . GLY A 1 83 ? -16.588 3.489 -4.924 1.00 89.31 83 GLY A O 1
ATOM 688 N N . LEU A 1 84 ? -14.410 3.139 -4.482 1.00 90.19 84 LEU A N 1
ATOM 689 C CA . LEU A 1 84 ? -14.449 1.679 -4.583 1.00 90.19 84 LEU A CA 1
ATOM 690 C C . LEU A 1 84 ? -15.213 1.075 -3.402 1.00 90.19 84 LEU A C 1
ATOM 692 O O . LEU A 1 84 ? -15.248 1.659 -2.317 1.00 90.19 84 LEU A O 1
ATOM 696 N N . SER A 1 85 ? -15.785 -0.121 -3.574 1.00 92.81 85 SER A N 1
ATOM 697 C CA . SER A 1 85 ? -16.330 -0.850 -2.427 1.00 92.81 85 SER A CA 1
ATOM 698 C C . SER A 1 85 ? -15.211 -1.274 -1.469 1.00 92.81 85 SER A C 1
ATOM 700 O O . SER A 1 85 ? -14.042 -1.413 -1.850 1.00 92.81 85 SER A O 1
ATOM 702 N N . TYR A 1 86 ? -15.563 -1.511 -0.204 1.00 89.94 86 TYR A N 1
ATOM 703 C CA . TYR A 1 86 ? -14.592 -1.975 0.789 1.00 89.94 86 TYR A CA 1
ATOM 704 C C . TYR A 1 86 ? -13.969 -3.318 0.381 1.00 89.94 86 TYR A C 1
ATOM 706 O O . TYR A 1 86 ? -12.758 -3.493 0.478 1.00 89.94 86 TYR A O 1
ATOM 714 N N . THR A 1 87 ? -14.779 -4.245 -0.141 1.00 91.62 87 THR A N 1
ATOM 715 C CA . THR A 1 87 ? -14.328 -5.569 -0.589 1.00 91.62 87 THR A CA 1
ATOM 716 C C . THR A 1 87 ? -13.343 -5.475 -1.753 1.00 91.62 87 THR A C 1
ATOM 718 O O . THR A 1 87 ? -12.325 -6.166 -1.754 1.00 91.62 87 THR A O 1
ATOM 721 N N . GLU A 1 88 ? -13.605 -4.602 -2.728 1.00 92.19 88 GLU A N 1
ATOM 722 C CA . GLU A 1 88 ? -12.680 -4.369 -3.843 1.00 92.19 88 GLU A CA 1
ATOM 723 C C . GLU A 1 88 ? -11.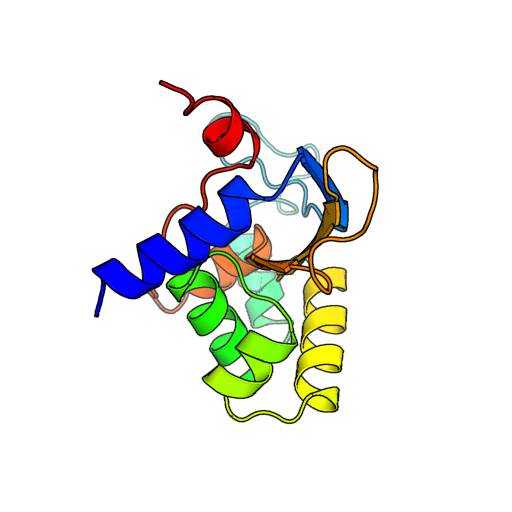387 -3.712 -3.372 1.00 92.19 88 GLU A C 1
ATOM 725 O O . GLU A 1 88 ? -10.306 -4.164 -3.746 1.00 92.19 88 GLU A O 1
ATOM 730 N N . THR A 1 89 ? -11.496 -2.695 -2.514 1.00 92.69 89 THR A N 1
ATOM 731 C CA . THR A 1 89 ? -10.342 -2.010 -1.921 1.00 92.69 89 THR A CA 1
ATOM 732 C C . THR A 1 89 ? -9.454 -3.008 -1.183 1.00 92.69 89 THR A C 1
ATOM 734 O O . THR A 1 89 ? -8.252 -3.051 -1.420 1.00 92.69 89 THR A O 1
ATOM 737 N N . PHE A 1 90 ? -10.042 -3.854 -0.336 1.00 91.38 90 PHE A N 1
ATOM 738 C CA . PHE A 1 90 ? -9.309 -4.866 0.416 1.00 91.38 90 PHE A CA 1
ATOM 739 C C .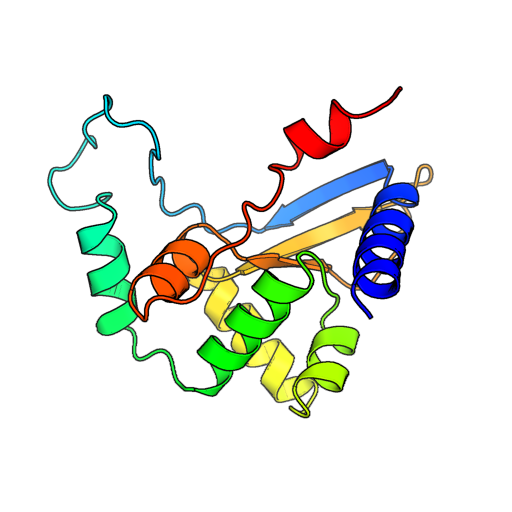 PHE A 1 90 ? -8.619 -5.876 -0.507 1.00 91.38 90 PHE A C 1
ATOM 741 O O . PHE A 1 90 ? -7.430 -6.131 -0.350 1.00 91.38 90 PHE A O 1
ATOM 748 N N . ARG A 1 91 ? -9.322 -6.393 -1.524 1.00 91.62 91 ARG A N 1
ATOM 749 C CA . ARG A 1 91 ? -8.743 -7.340 -2.490 1.00 91.62 91 ARG A CA 1
ATOM 750 C C . ARG A 1 91 ? -7.516 -6.762 -3.205 1.00 91.62 91 ARG A C 1
ATOM 752 O O . ARG A 1 91 ? -6.505 -7.446 -3.310 1.00 91.62 91 ARG A O 1
ATOM 759 N N . LEU A 1 92 ? -7.606 -5.517 -3.678 1.00 91.81 92 LEU A N 1
ATOM 760 C CA . LEU A 1 92 ? -6.498 -4.836 -4.360 1.00 91.81 92 LEU A CA 1
ATOM 761 C C . LEU A 1 92 ? -5.330 -4.539 -3.415 1.00 91.81 92 LEU A C 1
ATOM 763 O O . LEU A 1 92 ? -4.175 -4.581 -3.832 1.00 91.81 92 LEU A O 1
ATOM 767 N N . LEU A 1 93 ? -5.621 -4.223 -2.149 1.00 91.31 93 LEU A N 1
ATOM 768 C CA . LEU A 1 93 ? -4.590 -4.008 -1.140 1.00 91.31 93 LEU A CA 1
ATOM 769 C C . LEU A 1 93 ? -3.828 -5.302 -0.860 1.00 91.31 93 LEU A C 1
ATOM 771 O O . LEU A 1 93 ? -2.606 -5.277 -0.922 1.00 91.31 93 LEU A O 1
ATOM 775 N N . GLU A 1 94 ? -4.511 -6.426 -0.631 1.00 90.06 94 GLU A N 1
ATOM 776 C CA . GLU A 1 94 ? -3.846 -7.720 -0.408 1.00 90.06 94 GLU A CA 1
ATOM 777 C C . GLU A 1 94 ? -3.022 -8.156 -1.629 1.00 90.06 94 GLU A C 1
ATOM 779 O O . GLU A 1 94 ? -1.867 -8.566 -1.488 1.00 90.06 94 GLU A O 1
ATOM 784 N N . GLU A 1 95 ? -3.571 -8.000 -2.840 1.00 89.19 95 GLU A N 1
ATOM 785 C CA . GLU A 1 95 ? -2.834 -8.279 -4.075 1.00 89.19 95 GLU A CA 1
ATOM 786 C C . GLU A 1 95 ? -1.582 -7.395 -4.180 1.00 89.19 95 GLU A C 1
ATOM 788 O O . GLU A 1 95 ? -0.480 -7.899 -4.415 1.00 89.19 95 GLU A O 1
ATOM 793 N N . GLY A 1 96 ? -1.724 -6.091 -3.933 1.00 88.00 96 GLY A N 1
ATOM 794 C CA . GLY A 1 96 ? -0.615 -5.146 -3.964 1.00 88.00 96 GLY A CA 1
ATOM 795 C C . GLY A 1 96 ? 0.429 -5.388 -2.873 1.00 88.00 96 GLY A C 1
ATOM 796 O O . GLY A 1 96 ? 1.618 -5.250 -3.145 1.00 88.00 96 GLY A O 1
ATOM 797 N N . ILE A 1 97 ? 0.038 -5.807 -1.669 1.00 87.19 97 ILE A N 1
ATOM 798 C CA . ILE A 1 97 ? 0.980 -6.142 -0.588 1.00 87.19 97 ILE A CA 1
ATOM 799 C C . ILE A 1 97 ? 1.842 -7.333 -0.987 1.00 87.19 97 ILE A C 1
ATOM 801 O O . ILE A 1 97 ? 3.065 -7.253 -0.902 1.00 87.19 97 ILE A O 1
ATOM 805 N N . SER A 1 98 ? 1.225 -8.402 -1.501 1.00 82.62 98 SER A N 1
ATOM 806 C CA . SER A 1 98 ? 1.938 -9.625 -1.903 1.00 82.62 98 SER A CA 1
ATOM 807 C C . SER A 1 98 ? 2.986 -9.410 -3.003 1.00 82.62 98 SER A C 1
ATOM 809 O O . SER A 1 98 ? 3.834 -10.268 -3.235 1.00 82.62 98 SER A O 1
ATOM 811 N N . ARG A 1 99 ? 2.930 -8.261 -3.686 1.00 81.00 99 ARG A N 1
ATOM 812 C CA . ARG A 1 99 ? 3.775 -7.913 -4.834 1.00 81.00 99 ARG A CA 1
ATOM 813 C C . ARG A 1 99 ? 4.628 -6.664 -4.605 1.00 81.00 99 ARG A C 1
ATOM 815 O O . ARG A 1 99 ? 5.270 -6.194 -5.540 1.00 81.00 99 ARG A O 1
ATOM 822 N N . GLY A 1 100 ? 4.643 -6.122 -3.386 1.00 79.38 100 GLY A N 1
ATOM 823 C CA . GLY A 1 100 ? 5.475 -4.969 -3.025 1.00 79.38 100 GLY A CA 1
ATOM 824 C C . GLY A 1 100 ? 4.981 -3.635 -3.588 1.00 79.38 100 GLY A C 1
ATOM 825 O O . GLY A 1 100 ? 5.780 -2.734 -3.840 1.00 79.38 100 GLY A O 1
ATOM 826 N N . LEU A 1 101 ? 3.671 -3.502 -3.815 1.00 84.69 101 LEU A N 1
ATOM 827 C CA . LEU A 1 101 ? 3.008 -2.254 -4.210 1.00 84.69 101 LEU A CA 1
ATOM 828 C C . LEU A 1 101 ? 2.657 -1.382 -3.004 1.00 84.69 101 LEU A C 1
ATOM 830 O O . LEU A 1 101 ? 2.836 -0.162 -3.024 1.00 84.69 101 LEU A O 1
ATOM 834 N N . PHE A 1 102 ? 2.157 -2.025 -1.952 1.00 87.44 102 PHE A N 1
ATOM 835 C CA . PHE A 1 102 ? 1.718 -1.386 -0.720 1.00 87.44 102 PHE A CA 1
ATOM 836 C C . PHE A 1 102 ? 2.351 -2.084 0.477 1.00 87.44 102 PHE A C 1
ATOM 838 O O . PHE A 1 102 ? 2.553 -3.293 0.467 1.00 87.44 102 PHE A O 1
ATOM 845 N N . CYS A 1 103 ? 2.608 -1.333 1.539 1.00 84.88 103 CYS A N 1
ATOM 846 C CA . CYS A 1 103 ? 2.892 -1.914 2.843 1.00 84.88 103 CYS A CA 1
ATOM 847 C C . CYS A 1 103 ? 1.639 -1.825 3.700 1.00 84.88 103 CYS A C 1
ATOM 849 O O . CYS A 1 103 ? 1.029 -0.754 3.786 1.00 84.88 103 CYS A O 1
ATOM 851 N N . ARG A 1 104 ? 1.330 -2.899 4.422 1.00 87.69 104 ARG A N 1
ATOM 852 C CA . ARG A 1 104 ? 0.354 -2.880 5.511 1.00 87.69 104 ARG A CA 1
ATOM 853 C C . ARG A 1 104 ? 1.098 -2.698 6.818 1.00 87.69 104 ARG A C 1
ATOM 855 O O . ARG A 1 104 ? 2.103 -3.356 7.052 1.00 87.69 104 ARG A O 1
ATOM 862 N N . ASN A 1 105 ? 0.631 -1.821 7.690 1.00 83.38 105 ASN A N 1
ATOM 863 C CA . ASN A 1 105 ? 1.189 -1.698 9.025 1.00 83.38 105 ASN A CA 1
ATOM 864 C C . ASN A 1 105 ? 0.071 -1.692 10.063 1.00 83.38 105 ASN A C 1
ATOM 866 O O . ASN A 1 105 ? -0.998 -1.123 9.850 1.00 83.38 105 ASN A O 1
ATOM 870 N N . THR A 1 106 ? 0.332 -2.316 11.202 1.00 81.94 106 THR A N 1
ATOM 871 C CA . THR A 1 106 ? -0.548 -2.276 12.365 1.00 81.94 106 THR A CA 1
ATOM 872 C C . THR A 1 106 ? 0.085 -1.354 13.388 1.00 81.94 106 THR A C 1
ATOM 874 O O . THR A 1 106 ? 1.229 -1.566 13.790 1.00 81.94 106 THR A O 1
ATOM 877 N N . ALA A 1 107 ? -0.651 -0.314 13.765 1.00 75.94 107 ALA A N 1
ATOM 878 C CA . ALA A 1 107 ? -0.208 0.682 14.723 1.00 75.94 107 ALA A CA 1
ATOM 879 C C . ALA A 1 107 ? -0.858 0.441 16.086 1.00 75.94 107 ALA A C 1
ATOM 881 O O . ALA A 1 107 ? -2.078 0.249 16.170 1.00 75.94 107 ALA A O 1
ATOM 882 N N . VAL A 1 108 ? -0.044 0.483 17.138 1.00 76.69 108 VAL A N 1
ATOM 883 C CA . VAL A 1 108 ? -0.486 0.285 18.521 1.00 76.69 108 VAL A CA 1
ATOM 884 C C . VAL A 1 108 ? -0.168 1.495 19.398 1.00 76.69 108 VAL A C 1
ATOM 886 O O . VAL A 1 108 ? 0.776 2.244 19.126 1.00 76.69 108 VAL A O 1
ATOM 889 N N . ASP A 1 109 ? -0.978 1.706 20.435 1.00 79.31 109 ASP A N 1
ATOM 890 C CA . ASP A 1 109 ? -0.742 2.722 21.461 1.00 79.31 109 ASP A CA 1
ATOM 891 C C . ASP A 1 109 ? 0.273 2.241 22.515 1.00 79.31 109 ASP A C 1
ATOM 893 O O . ASP A 1 109 ? 0.774 1.116 22.479 1.00 79.31 109 ASP A O 1
ATOM 897 N N . SER A 1 110 ? 0.567 3.096 23.497 1.00 75.25 110 SER A N 1
ATOM 898 C CA . SER A 1 110 ? 1.468 2.781 24.617 1.00 75.25 110 SER A CA 1
ATOM 899 C C . SER A 1 110 ? 0.978 1.642 25.521 1.00 75.25 110 SER A C 1
ATOM 901 O O . SER A 1 110 ? 1.720 1.171 26.381 1.00 75.25 110 SER A O 1
ATOM 903 N N . LYS A 1 111 ? -0.267 1.195 25.345 1.00 82.75 111 LYS A N 1
ATOM 904 C CA . LYS A 1 111 ? -0.886 0.072 26.049 1.00 82.75 111 LYS A CA 1
ATOM 905 C C . LYS A 1 111 ? -1.035 -1.156 25.144 1.00 82.75 111 LYS A C 1
ATOM 907 O O . LYS A 1 111 ? -1.732 -2.089 25.532 1.00 82.75 111 LYS A O 1
ATOM 912 N N . TRP A 1 112 ? -0.387 -1.165 23.976 1.00 77.19 112 TRP A N 1
ATOM 913 C CA . TRP A 1 112 ? -0.456 -2.229 22.970 1.00 77.19 112 TRP A CA 1
ATOM 914 C C . TRP A 1 112 ? -1.849 -2.455 22.365 1.00 77.19 112 TRP A C 1
ATOM 916 O O . TRP A 1 112 ? -2.086 -3.477 21.722 1.00 77.19 112 TRP A O 1
ATOM 926 N N . ASN A 1 113 ? -2.768 -1.501 22.518 1.00 80.31 113 ASN A N 1
ATOM 927 C CA . ASN A 1 113 ? -4.057 -1.554 21.843 1.00 80.31 113 ASN A CA 1
ATOM 928 C C . ASN A 1 113 ? -3.911 -1.041 20.419 1.00 80.31 113 ASN A C 1
ATOM 930 O O . ASN A 1 113 ? -3.225 -0.051 20.163 1.00 80.31 113 ASN A O 1
ATOM 934 N N . GLN A 1 114 ? -4.608 -1.686 19.492 1.00 76.56 114 GLN A N 1
ATOM 935 C CA . GLN A 1 114 ? -4.671 -1.228 18.116 1.00 76.56 114 GLN A CA 1
ATOM 936 C C . GLN A 1 114 ? -5.382 0.132 18.040 1.00 76.56 114 GLN A C 1
ATOM 938 O O . GLN A 1 114 ? -6.512 0.280 18.501 1.00 76.56 114 GLN A O 1
ATOM 943 N N . VAL A 1 115 ? -4.709 1.126 17.456 1.00 71.56 115 VAL A N 1
ATOM 944 C CA . VAL A 1 115 ? -5.219 2.511 17.384 1.00 71.56 115 VAL A CA 1
ATOM 945 C C . VAL A 1 115 ? -6.152 2.702 16.191 1.00 71.56 115 VAL A C 1
ATOM 947 O O . VAL A 1 115 ? -7.137 3.434 16.268 1.00 71.56 115 VAL A O 1
ATOM 950 N N . PHE A 1 116 ? -5.839 2.030 15.084 1.00 73.44 116 PHE A N 1
ATOM 951 C CA . PHE A 1 116 ? -6.582 2.082 13.831 1.00 73.44 116 PHE A CA 1
ATOM 952 C C . PHE A 1 116 ? -6.652 0.688 13.215 1.00 73.44 116 PHE A C 1
ATOM 954 O O . PHE A 1 116 ? -5.728 -0.113 13.388 1.00 73.44 116 PHE A O 1
ATOM 961 N N . ASP A 1 117 ? -7.675 0.439 12.396 1.00 74.19 117 ASP A N 1
ATOM 962 C CA . ASP A 1 117 ? -7.574 -0.585 11.351 1.00 74.19 117 ASP A CA 1
ATOM 963 C C . ASP A 1 117 ? -6.281 -0.364 10.556 1.00 74.19 117 ASP A C 1
ATOM 965 O O . ASP A 1 117 ? -5.831 0.779 10.425 1.00 74.19 117 ASP A O 1
ATOM 969 N N . SER A 1 118 ? -5.670 -1.445 10.061 1.00 85.00 118 SER A N 1
ATOM 970 C CA . SER A 1 118 ? -4.342 -1.404 9.443 1.00 85.00 118 SER A CA 1
ATOM 971 C C . SER A 1 118 ? -4.150 -0.191 8.526 1.00 85.00 118 SER A C 1
ATOM 973 O O . SER A 1 118 ? -5.025 0.165 7.729 1.00 85.00 118 SER A O 1
ATOM 975 N N . ILE A 1 119 ? -2.991 0.449 8.656 1.00 87.38 119 ILE A N 1
ATOM 976 C CA . ILE A 1 119 ? -2.600 1.602 7.853 1.00 87.38 119 ILE A CA 1
ATOM 977 C C . ILE A 1 119 ? -1.794 1.131 6.648 1.00 87.38 119 ILE A C 1
ATOM 979 O O . ILE A 1 119 ? -0.940 0.247 6.749 1.00 87.38 119 ILE A O 1
ATOM 983 N N . TYR A 1 120 ? -2.050 1.748 5.507 1.00 89.12 120 TYR A N 1
ATOM 984 C CA . TYR A 1 120 ? -1.428 1.424 4.238 1.00 89.12 120 TYR A CA 1
ATOM 985 C C . TYR A 1 120 ? -0.574 2.597 3.778 1.00 89.12 120 TYR A C 1
ATOM 987 O O . TYR A 1 120 ? -0.955 3.763 3.926 1.00 89.12 120 TYR A O 1
ATOM 995 N N . ILE A 1 121 ? 0.588 2.268 3.226 1.00 86.00 121 ILE A N 1
ATOM 996 C CA . ILE A 1 121 ? 1.527 3.207 2.610 1.00 86.00 121 ILE A CA 1
ATOM 997 C C . ILE A 1 121 ? 2.007 2.615 1.284 1.00 86.00 121 ILE A C 1
ATOM 999 O O . ILE A 1 121 ? 1.897 1.408 1.062 1.00 86.00 121 ILE A O 1
ATOM 1003 N N . VAL A 1 122 ? 2.547 3.455 0.405 1.00 84.12 122 VAL A N 1
ATOM 1004 C CA . VAL A 1 122 ? 3.175 2.990 -0.839 1.00 84.12 122 VAL A CA 1
ATOM 1005 C C . VAL A 1 122 ? 4.479 2.268 -0.496 1.00 84.12 122 VAL A C 1
ATOM 1007 O O . VAL A 1 122 ? 5.291 2.797 0.263 1.00 84.12 122 VAL A O 1
ATOM 1010 N N . ASP A 1 123 ? 4.660 1.062 -1.029 1.00 80.56 123 ASP A N 1
ATOM 1011 C CA . ASP A 1 123 ? 5.917 0.317 -0.917 1.00 80.56 123 ASP A CA 1
ATOM 1012 C C . ASP A 1 123 ? 6.842 0.654 -2.094 1.00 80.56 123 ASP A C 1
ATOM 1014 O O . ASP A 1 123 ? 6.468 1.337 -3.047 1.00 80.56 123 ASP A O 1
ATOM 1018 N N . THR A 1 124 ? 8.066 0.155 -2.035 1.00 73.44 124 THR A N 1
ATOM 1019 C CA . THR A 1 124 ? 9.139 0.413 -2.988 1.00 73.44 124 THR A CA 1
ATOM 1020 C C . THR A 1 124 ? 8.697 0.146 -4.424 1.00 73.44 124 THR A C 1
ATOM 1022 O O . THR A 1 124 ? 8.905 0.991 -5.290 1.00 73.44 124 THR A O 1
ATOM 1025 N N . GLY A 1 125 ? 8.009 -0.968 -4.684 1.00 75.38 125 GLY A N 1
ATOM 1026 C CA . GLY A 1 125 ? 7.495 -1.263 -6.017 1.00 75.38 125 GLY A CA 1
ATOM 1027 C C . GLY A 1 125 ? 6.417 -0.285 -6.490 1.00 75.38 125 GLY A C 1
ATOM 1028 O O . GLY A 1 125 ? 6.404 0.110 -7.654 1.00 75.38 125 GLY A O 1
ATOM 1029 N N . GLY A 1 126 ? 5.577 0.198 -5.575 1.00 78.19 126 GLY A N 1
ATOM 1030 C CA . GLY A 1 126 ? 4.596 1.243 -5.856 1.00 78.19 126 GLY A CA 1
ATOM 1031 C C . GLY A 1 126 ? 5.222 2.597 -6.216 1.00 78.19 126 GLY A C 1
ATOM 1032 O O . GLY A 1 126 ? 4.669 3.321 -7.041 1.00 78.19 126 GLY A O 1
ATOM 1033 N N . ILE A 1 127 ? 6.391 2.933 -5.657 1.00 78.31 127 ILE A N 1
ATOM 1034 C CA . ILE A 1 127 ? 7.146 4.143 -6.031 1.00 78.31 127 ILE A CA 1
ATOM 1035 C C . ILE A 1 127 ? 7.605 4.043 -7.491 1.00 78.31 127 ILE A C 1
ATOM 1037 O O . ILE A 1 127 ? 7.359 4.966 -8.266 1.00 78.31 127 ILE A O 1
ATOM 1041 N N . PHE A 1 128 ? 8.200 2.916 -7.889 1.00 75.81 128 PHE A N 1
ATOM 1042 C CA . PHE A 1 128 ? 8.637 2.703 -9.275 1.00 75.81 128 PHE A CA 1
ATOM 1043 C C . PHE A 1 128 ? 7.462 2.672 -10.257 1.00 75.81 128 PHE A C 1
ATOM 1045 O O . PHE A 1 128 ? 7.530 3.303 -11.311 1.00 75.81 128 PHE A O 1
ATOM 1052 N N . ALA A 1 129 ? 6.351 2.036 -9.873 1.00 78.81 129 ALA A N 1
ATOM 1053 C CA . ALA A 1 129 ? 5.123 2.027 -10.667 1.00 78.81 129 ALA A CA 1
ATOM 1054 C C . ALA A 1 129 ? 4.539 3.437 -10.897 1.00 78.81 129 ALA A C 1
ATOM 1056 O O . ALA A 1 129 ? 3.872 3.670 -11.901 1.00 78.81 129 ALA A O 1
ATOM 1057 N N . LEU A 1 130 ? 4.781 4.392 -9.989 1.00 77.56 130 LEU A N 1
ATOM 1058 C CA . LEU A 1 130 ? 4.353 5.788 -10.138 1.00 77.56 130 LEU A CA 1
ATOM 1059 C C . LEU A 1 130 ? 5.339 6.643 -10.947 1.00 77.56 130 LEU A C 1
ATOM 1061 O O . LEU A 1 130 ? 4.910 7.574 -11.629 1.00 77.56 130 LEU A O 1
ATOM 1065 N N . GLN A 1 131 ? 6.637 6.344 -10.889 1.00 74.00 131 GLN A N 1
ATOM 1066 C CA . GLN A 1 131 ? 7.667 7.092 -11.617 1.00 74.00 131 GLN A CA 1
ATOM 1067 C C . GLN A 1 131 ? 7.608 6.863 -13.128 1.00 74.00 131 GLN A C 1
ATOM 1069 O O . GLN A 1 131 ? 7.781 7.813 -13.887 1.00 74.00 131 GLN A O 1
ATOM 1074 N N . GLU A 1 132 ? 7.315 5.638 -13.570 1.00 65.81 132 GLU A N 1
ATOM 1075 C CA . GLU A 1 132 ? 7.189 5.306 -14.996 1.00 65.81 132 GLU A CA 1
ATOM 1076 C C . GLU A 1 132 ? 6.195 6.186 -15.779 1.00 65.81 132 GLU A C 1
ATOM 1078 O O . GLU A 1 132 ? 6.578 6.737 -16.811 1.00 65.81 132 GLU A O 1
ATOM 1083 N N . PRO A 1 133 ? 4.940 6.370 -15.328 1.00 63.41 133 PRO A N 1
ATOM 1084 C CA . PRO A 1 133 ? 3.984 7.268 -15.981 1.00 63.41 133 PRO A CA 1
ATOM 1085 C C . PRO A 1 133 ? 4.245 8.758 -15.690 1.00 63.41 133 PRO A C 1
ATOM 1087 O O . PRO A 1 133 ? 3.461 9.609 -16.111 1.00 63.41 133 PRO A O 1
ATOM 1090 N N . GLY A 1 134 ? 5.313 9.098 -14.960 1.00 64.31 134 GLY A N 1
ATOM 1091 C CA . GLY A 1 134 ? 5.669 10.476 -14.626 1.00 64.31 134 GLY A CA 1
ATOM 1092 C C . GLY A 1 134 ? 4.845 11.089 -13.490 1.00 64.31 134 GLY A C 1
ATOM 1093 O O . GLY A 1 134 ? 4.783 12.316 -13.376 1.00 64.31 134 GLY A O 1
ATOM 1094 N N . TYR A 1 135 ? 4.207 10.280 -12.633 1.00 65.31 135 TYR A N 1
ATOM 1095 C CA . TYR A 1 135 ? 3.538 10.825 -11.454 1.00 65.31 135 TYR A CA 1
ATOM 1096 C C . TYR A 1 135 ? 4.576 11.264 -10.414 1.00 65.31 135 TYR A C 1
ATOM 1098 O O . TYR A 1 135 ? 5.467 10.491 -10.057 1.00 65.31 135 TYR A O 1
ATOM 1106 N N . PRO A 1 136 ? 4.456 12.481 -9.855 1.00 62.53 136 PRO A N 1
ATOM 1107 C CA . PRO A 1 136 ? 5.370 12.938 -8.822 1.00 62.53 136 PRO A CA 1
ATOM 1108 C C . PRO A 1 136 ? 5.223 12.064 -7.570 1.00 62.53 136 PRO A C 1
ATOM 1110 O O . PRO A 1 136 ? 4.182 12.058 -6.904 1.00 62.53 136 PRO A O 1
ATOM 1113 N N . THR A 1 137 ? 6.279 11.333 -7.226 1.00 54.78 137 THR A N 1
ATOM 1114 C CA . THR A 1 137 ? 6.365 10.588 -5.970 1.00 54.78 137 THR A CA 1
ATOM 1115 C C . THR A 1 137 ? 6.772 11.542 -4.861 1.00 54.78 137 THR A C 1
ATOM 1117 O O . THR A 1 137 ? 7.807 12.204 -4.944 1.00 54.78 137 THR A O 1
ATOM 1120 N N . LYS A 1 138 ? 5.962 11.638 -3.808 1.00 57.50 138 LYS A N 1
ATOM 1121 C CA . LYS A 1 138 ? 6.405 12.315 -2.590 1.00 57.50 138 LYS A CA 1
ATOM 1122 C C . LYS A 1 138 ? 7.233 11.310 -1.809 1.00 57.50 138 LYS A C 1
ATOM 1124 O O . LYS A 1 138 ? 6.725 10.232 -1.517 1.00 57.50 138 LYS A O 1
ATOM 1129 N N . ASN A 1 139 ? 8.477 11.663 -1.483 1.00 47.03 139 ASN A N 1
ATOM 1130 C CA . ASN A 1 139 ? 9.316 10.841 -0.616 1.00 47.03 139 ASN A CA 1
ATOM 1131 C C . ASN A 1 139 ? 8.543 10.555 0.670 1.00 47.03 139 ASN A C 1
ATOM 1133 O O . ASN A 1 139 ? 8.308 11.460 1.475 1.00 47.03 139 ASN A O 1
ATOM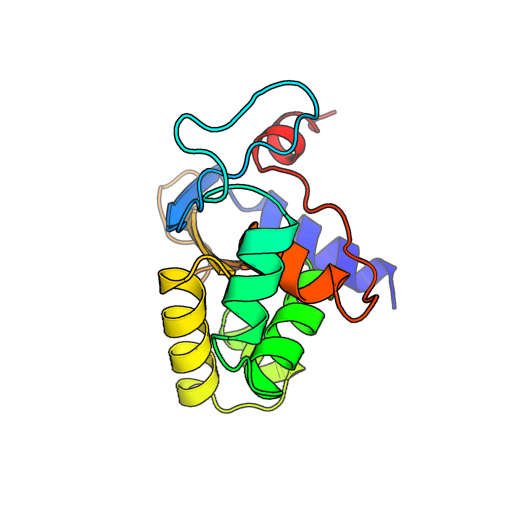 1137 N N . CYS A 1 140 ? 8.116 9.304 0.823 1.00 39.69 140 CYS A N 1
ATOM 1138 C CA . CYS A 1 140 ? 7.541 8.839 2.064 1.00 39.69 140 CYS A CA 1
ATOM 1139 C C . CYS A 1 140 ? 8.666 8.903 3.094 1.00 39.69 140 CYS A C 1
ATOM 1141 O O . CYS A 1 140 ? 9.734 8.338 2.836 1.00 39.69 140 CYS A O 1
ATOM 1143 N N . PRO A 1 141 ? 8.502 9.606 4.226 1.00 38.06 141 PRO A N 1
ATOM 1144 C CA . PRO A 1 141 ? 9.502 9.525 5.266 1.00 38.06 141 PRO A CA 1
ATOM 1145 C C . PRO A 1 141 ? 9.585 8.051 5.664 1.00 38.06 141 PRO A C 1
ATOM 1147 O O . PRO A 1 141 ? 8.584 7.419 6.011 1.00 38.06 141 PRO A O 1
ATOM 1150 N N . THR A 1 142 ? 10.773 7.470 5.535 1.00 37.44 142 THR A N 1
ATOM 1151 C CA . THR A 1 142 ? 11.051 6.163 6.117 1.00 37.44 142 THR A CA 1
ATOM 1152 C C . THR A 1 142 ? 10.694 6.260 7.603 1.00 37.44 142 THR A C 1
ATOM 1154 O O . THR A 1 142 ? 10.963 7.283 8.227 1.00 37.44 142 THR A O 1
ATOM 1157 N N . LEU A 1 143 ? 10.040 5.245 8.187 1.00 36.94 143 LEU A N 1
ATOM 1158 C CA . LEU A 1 143 ? 9.697 5.249 9.621 1.00 36.94 143 LEU A CA 1
ATOM 1159 C C . LEU A 1 143 ? 10.831 5.747 10.544 1.00 36.94 143 LEU A C 1
ATOM 1161 O O . LEU A 1 143 ? 10.520 6.519 11.449 1.00 36.94 143 LEU A O 1
ATOM 1165 N N . PRO A 1 144 ? 12.124 5.423 10.316 1.00 34.19 144 PRO A N 1
ATOM 1166 C CA . PRO A 1 144 ? 13.206 6.026 11.098 1.00 34.19 144 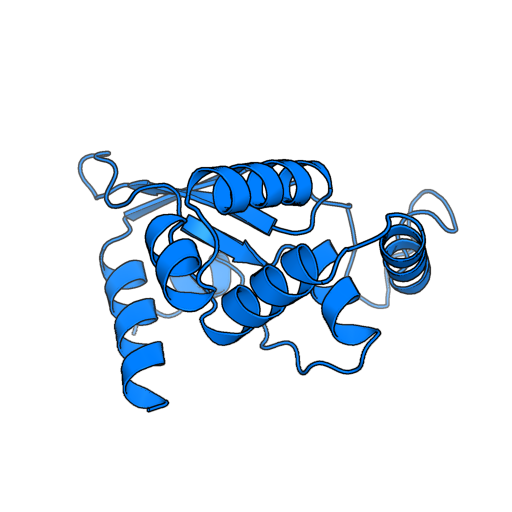PRO A CA 1
ATOM 1167 C C . PRO A 1 144 ? 13.254 7.565 11.040 1.00 34.19 144 PRO A C 1
ATOM 1169 O O . PRO A 1 144 ? 13.511 8.189 12.063 1.00 34.19 144 PRO A O 1
ATOM 1172 N N . ALA A 1 145 ? 12.936 8.191 9.902 1.00 34.84 145 ALA A N 1
ATOM 1173 C CA . ALA A 1 145 ? 12.898 9.649 9.746 1.00 34.84 145 ALA A CA 1
ATOM 1174 C C . ALA A 1 145 ? 11.706 10.318 10.462 1.00 34.84 145 ALA A C 1
ATOM 1176 O O . ALA A 1 145 ? 11.780 11.491 10.821 1.00 34.84 145 ALA A O 1
ATOM 1177 N N . LEU A 1 146 ? 10.608 9.584 10.687 1.00 35.88 146 LEU A N 1
ATOM 1178 C CA . LEU A 1 146 ? 9.469 10.050 11.493 1.00 35.88 146 LEU A CA 1
ATOM 1179 C C . LEU A 1 146 ? 9.745 9.950 12.999 1.00 35.88 146 LEU A C 1
ATOM 1181 O O . LEU A 1 146 ? 9.231 10.766 13.757 1.00 35.88 146 LEU A O 1
ATOM 1185 N N . MET A 1 147 ? 10.568 8.988 13.427 1.00 32.62 147 MET A N 1
ATOM 1186 C CA . MET A 1 147 ? 10.954 8.821 14.835 1.00 32.62 147 MET A CA 1
ATOM 1187 C C . MET A 1 147 ? 12.119 9.730 15.253 1.00 32.62 147 MET A C 1
ATOM 1189 O O . MET A 1 147 ? 12.240 10.058 16.429 1.00 32.62 147 MET A O 1
ATOM 1193 N N . SER A 1 148 ? 12.951 10.185 14.309 1.00 31.78 148 SER A N 1
ATOM 1194 C CA . SER A 1 148 ? 14.051 11.127 14.570 1.00 31.78 148 SER A CA 1
ATOM 1195 C C . SER A 1 148 ? 13.639 12.603 14.535 1.00 31.78 148 SER A C 1
ATOM 1197 O O . SER A 1 148 ? 14.455 13.469 14.834 1.00 31.78 148 SER A O 1
ATOM 1199 N N . ALA A 1 149 ? 12.398 12.909 14.153 1.00 31.44 149 ALA A N 1
ATOM 1200 C CA . ALA A 1 149 ? 11.851 14.263 14.141 1.00 31.44 149 ALA A CA 1
ATOM 1201 C C . ALA A 1 149 ? 10.993 14.510 15.392 1.00 31.44 149 ALA A C 1
ATOM 1203 O O . ALA A 1 149 ? 9.808 14.824 15.299 1.00 31.44 149 ALA A O 1
ATOM 1204 N N . SER A 1 150 ? 11.597 14.341 16.568 1.00 28.34 150 SER A N 1
ATOM 1205 C CA . SER A 1 150 ? 11.101 14.975 17.793 1.00 28.34 150 SER A CA 1
ATOM 1206 C C . SER A 1 150 ? 11.913 16.258 18.016 1.00 28.34 150 SER A C 1
ATOM 1208 O O . SER A 1 150 ? 13.119 16.222 17.768 1.00 28.34 150 SER A O 1
ATOM 1210 N N . PRO A 1 151 ? 11.283 17.388 18.387 1.00 40.03 151 PRO A N 1
ATOM 1211 C CA . PRO A 1 151 ? 12.009 18.598 18.770 1.00 40.03 151 PRO A CA 1
ATOM 1212 C C . PRO A 1 151 ? 12.913 18.372 19.988 1.00 40.03 151 PRO A C 1
ATOM 1214 O O . PRO A 1 151 ? 12.600 17.471 20.802 1.00 40.03 151 PRO A O 1
#

Sequence (151 aa):
MHLRNKYETWYICSKIHDVKGERYNLGLKLAEDEKPEISGYCYPETIAGFFRTWLLNEMHLQLLITLNKFQVLTAGQLTRLTGLSYTETFRLLEEGISRGLFCRNTAVDSKWNQVFDSIYIVDTGGIFALQEPGYPTKNCPTLPALMSASP

pLDDT: mean 70.16, std 17.14, range [28.34, 92.81]

Radius of gyration: 15.86 Å; chains: 1; bounding box: 43×34×43 Å

Organism: NCBI:txid1383067

Secondary structure (DSSP, 8-state):
-HHHHHHHHHHHHHT-SEEEEE--------STT---SSTTSS-HHHHHHHHHHTT--HHHHHHHHHHHHHSSEEHHHHHHHH---HHHHHHHHHHHHHTTSEEEEEEE-TTS-B-SS-EEEE-HHHHHHHHTTT-----PPPHHHHHS---

Foldseek 3Di:
DVVVLVVVVVVVLVQFDDKDKQFDPQVADPDPPDADPDPLSHDLVSLLVVVVVVPCDPLLVLLLLVQQVSQKDALVRSCVVSVPDSVVSVVSQVVCRVSFQKMWMFTAGPVRHTPDHIMIGGGPSVQSNCPVVPHDGDPRQDVVNSVVPDD